Protein AF-A0A9Q4KYK7-F1 (afdb_monomer_lite)

Sequence (91 aa):
MYEVSREILYVIVGVPILAVLGYVMVVMLAVNPFGFLILGIFLLLVALAVDSMKSGGEPPARINCSECGAPNDPDRDRCKHCEVPLESAAD

pLDDT: mean 83.12, std 12.38, range [39.0, 96.88]

Secondary structure (DSSP, 8-state):
-----HHHHIIIIIHHHHHHHHHHHHHHHHHHHHHHHHHHHHHHHHHHHHHHHHT-PPPPP-EE-TTT--EE-TT-SB-TTT--B------

Foldseek 3Di:
DPPCPVVNVCVVPVVVVVVVVVVVVVVVVVCPVVVVVVVVVVVVVVVVVVVVVVPPDDDQDWDAAPPPRDTDHLPDQADPPPRHGDPRPDD

Structure (mmCIF, N/CA/C/O backbone):
data_AF-A0A9Q4KYK7-F1
#
_entry.id   AF-A0A9Q4KYK7-F1
#
loop_
_atom_site.group_PDB
_atom_site.id
_atom_site.type_symbol
_atom_site.label_atom_id
_atom_site.label_alt_id
_atom_site.label_comp_id
_atom_site.label_asym_id
_atom_site.label_entity_id
_atom_site.label_seq_id
_atom_site.pdbx_PDB_ins_code
_atom_site.Cartn_x
_atom_site.Cartn_y
_atom_site.Cartn_z
_atom_site.occupancy
_atom_site.B_iso_or_equiv
_atom_site.auth_seq_id
_atom_site.auth_comp_id
_atom_site.auth_asym_id
_atom_site.auth_atom_id
_atom_site.pdbx_PDB_model_num
ATOM 1 N N . MET A 1 1 ? 17.476 -9.830 -54.486 1.00 48.25 1 MET A N 1
ATOM 2 C CA . MET A 1 1 ? 17.953 -10.426 -53.223 1.00 48.25 1 MET A CA 1
ATOM 3 C C . MET A 1 1 ? 18.660 -9.320 -52.466 1.00 48.25 1 MET A C 1
ATOM 5 O O . MET A 1 1 ? 19.633 -8.799 -52.986 1.00 48.25 1 MET A O 1
ATOM 9 N N . TYR A 1 2 ? 18.115 -8.863 -51.340 1.00 64.25 2 TYR A N 1
ATOM 10 C CA . TYR A 1 2 ? 18.786 -7.852 -50.523 1.00 64.25 2 TYR A CA 1
ATOM 11 C C . TYR A 1 2 ? 19.877 -8.577 -49.732 1.00 64.25 2 TYR A C 1
ATOM 13 O O . TYR A 1 2 ? 19.564 -9.302 -48.791 1.00 64.25 2 TYR A O 1
ATOM 21 N N . GLU A 1 3 ? 21.140 -8.446 -50.134 1.00 70.38 3 GLU A N 1
ATOM 22 C CA . GLU A 1 3 ? 22.262 -8.799 -49.262 1.00 70.38 3 GLU A CA 1
ATOM 23 C C . GLU A 1 3 ? 22.305 -7.753 -48.149 1.00 70.38 3 GLU A C 1
ATOM 25 O O . GLU A 1 3 ? 22.956 -6.715 -48.247 1.00 70.38 3 GLU A O 1
ATOM 30 N N . VAL A 1 4 ? 21.505 -7.975 -47.106 1.00 68.00 4 VAL A N 1
ATOM 31 C CA . VAL A 1 4 ? 21.556 -7.150 -45.904 1.00 68.00 4 VAL A CA 1
ATOM 32 C C . VAL A 1 4 ? 22.870 -7.487 -45.216 1.00 68.00 4 VAL A C 1
ATOM 34 O O . VAL A 1 4 ? 22.985 -8.504 -44.532 1.00 68.00 4 VAL A O 1
ATOM 37 N N . SER A 1 5 ? 23.881 -6.647 -45.440 1.00 81.25 5 SER A N 1
ATOM 38 C CA . SER A 1 5 ? 25.153 -6.720 -44.728 1.00 81.25 5 SER A CA 1
ATOM 39 C C . SER A 1 5 ? 24.879 -6.819 -43.230 1.00 81.25 5 SER A C 1
ATOM 41 O O . SER A 1 5 ? 24.057 -6.074 -42.699 1.00 81.25 5 SER A O 1
ATOM 43 N N . ARG A 1 6 ? 25.565 -7.733 -42.539 1.00 79.38 6 ARG A N 1
ATOM 44 C CA . ARG A 1 6 ? 25.395 -7.999 -41.098 1.00 79.38 6 ARG A CA 1
ATOM 45 C C . ARG A 1 6 ? 25.376 -6.717 -40.249 1.00 79.38 6 ARG A C 1
ATOM 47 O O . ARG A 1 6 ? 24.633 -6.619 -39.280 1.00 79.38 6 ARG A O 1
ATOM 54 N N . GLU A 1 7 ? 26.132 -5.712 -40.670 1.00 78.69 7 GLU A N 1
ATOM 55 C CA . GLU A 1 7 ? 26.197 -4.403 -40.020 1.00 78.69 7 GLU A CA 1
ATOM 56 C C . GLU A 1 7 ? 24.877 -3.612 -40.125 1.00 78.69 7 GLU A C 1
ATOM 58 O O . GLU A 1 7 ? 24.440 -2.996 -39.157 1.00 78.69 7 GLU A O 1
ATOM 63 N N . ILE A 1 8 ? 24.172 -3.702 -41.257 1.00 83.19 8 ILE A N 1
ATOM 64 C CA . ILE A 1 8 ? 22.839 -3.108 -41.448 1.00 83.19 8 ILE A CA 1
ATOM 65 C C . ILE A 1 8 ? 21.814 -3.820 -40.555 1.00 83.19 8 ILE A C 1
ATOM 67 O O . ILE A 1 8 ? 20.956 -3.169 -39.962 1.00 83.19 8 ILE A O 1
ATOM 71 N N . LEU A 1 9 ? 21.935 -5.141 -40.392 1.00 83.50 9 LEU A N 1
ATOM 72 C CA . LEU A 1 9 ? 21.081 -5.904 -39.480 1.00 83.50 9 LEU A CA 1
ATOM 73 C C . LEU A 1 9 ? 21.268 -5.456 -38.020 1.00 83.50 9 LEU A C 1
ATOM 75 O O . LEU A 1 9 ? 20.280 -5.261 -37.314 1.00 83.50 9 LEU A O 1
ATOM 79 N N . TYR A 1 10 ? 22.508 -5.234 -37.571 1.00 83.25 10 TYR A N 1
ATOM 80 C CA . TYR A 1 10 ? 22.774 -4.727 -36.220 1.00 83.25 10 TYR A CA 1
ATOM 81 C C . TYR A 1 10 ? 22.241 -3.315 -35.995 1.00 83.25 10 TYR A C 1
ATOM 83 O O . TYR A 1 10 ? 21.737 -3.022 -34.914 1.00 83.25 10 TYR A O 1
ATOM 91 N N . VAL A 1 11 ? 22.295 -2.447 -37.000 1.00 87.44 11 VAL A N 1
ATOM 92 C CA . VAL A 1 11 ? 21.728 -1.102 -36.876 1.00 87.44 11 VAL A CA 1
ATOM 93 C C . VAL A 1 11 ? 20.199 -1.155 -36.822 1.00 87.44 11 VAL A C 1
ATOM 95 O O .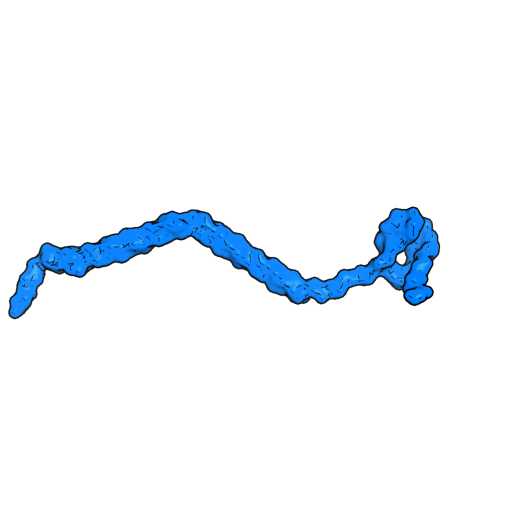 VAL A 1 11 ? 19.598 -0.513 -35.967 1.00 87.44 11 VAL A O 1
ATOM 98 N N . ILE A 1 12 ? 19.561 -1.956 -37.680 1.00 88.19 12 ILE A N 1
ATOM 99 C CA . ILE A 1 12 ? 18.094 -2.035 -37.761 1.00 88.19 12 ILE A CA 1
ATOM 100 C C . ILE A 1 12 ? 17.489 -2.760 -36.557 1.00 88.19 12 ILE A C 1
ATOM 102 O O . ILE A 1 12 ? 16.413 -2.386 -36.108 1.00 88.19 12 ILE A O 1
ATOM 106 N N . VAL A 1 13 ? 18.151 -3.792 -36.033 1.00 87.00 13 VAL A N 1
ATOM 107 C CA . VAL A 1 13 ? 17.597 -4.645 -34.968 1.00 87.00 13 VAL A CA 1
ATOM 108 C C . VAL A 1 13 ? 18.264 -4.372 -33.623 1.00 87.00 13 VAL A C 1
ATOM 110 O O . VAL A 1 13 ? 17.588 -4.261 -32.602 1.00 87.00 13 VAL A O 1
ATOM 113 N N . GLY A 1 14 ? 19.585 -4.209 -33.605 1.00 85.81 14 GLY A N 1
ATOM 114 C CA . GLY A 1 14 ? 20.350 -3.990 -32.379 1.00 85.81 14 GLY A CA 1
ATOM 115 C C . GLY A 1 14 ? 20.078 -2.633 -31.733 1.00 85.81 14 GLY A C 1
ATOM 116 O O . GLY A 1 14 ? 19.889 -2.579 -30.521 1.00 85.81 14 GLY A O 1
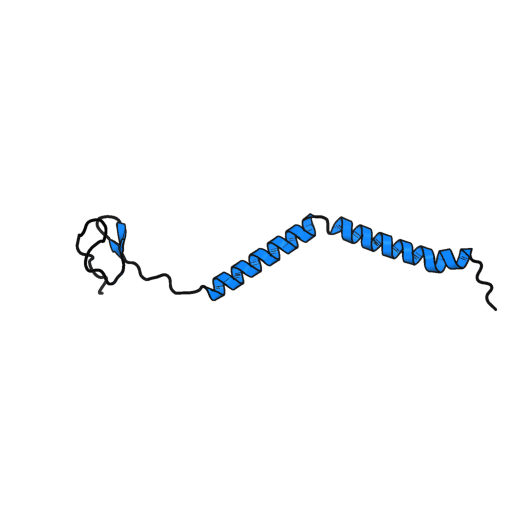ATOM 117 N N . VAL A 1 15 ? 19.985 -1.547 -32.512 1.00 89.75 15 VAL A N 1
ATOM 118 C CA . VAL A 1 15 ? 19.715 -0.206 -31.956 1.00 89.75 15 VAL A CA 1
ATOM 119 C C . VAL A 1 15 ? 18.332 -0.132 -31.290 1.00 89.75 15 VAL A C 1
ATOM 121 O O . VAL A 1 15 ? 18.271 0.326 -30.148 1.00 89.75 15 VAL A O 1
ATOM 124 N N . PRO A 1 16 ? 17.233 -0.630 -31.894 1.00 91.31 16 PRO A N 1
ATOM 125 C CA . PRO A 1 16 ? 15.939 -0.672 -31.212 1.00 91.31 16 PRO A CA 1
ATOM 126 C C . PRO A 1 16 ? 15.931 -1.550 -29.964 1.00 91.31 16 PRO A C 1
ATOM 128 O O . PRO A 1 16 ? 15.359 -1.151 -28.953 1.00 91.31 16 PRO A O 1
ATOM 131 N N . ILE A 1 17 ? 16.588 -2.715 -29.994 1.00 93.31 17 ILE A N 1
ATOM 132 C CA . ILE A 1 17 ? 16.678 -3.588 -28.815 1.00 93.31 17 ILE A CA 1
ATOM 133 C C . ILE A 1 17 ? 17.397 -2.865 -27.674 1.00 93.31 17 ILE A C 1
ATOM 135 O O . ILE A 1 17 ? 16.899 -2.846 -26.550 1.00 93.31 17 ILE A O 1
ATOM 139 N N . LEU A 1 18 ? 18.529 -2.217 -27.955 1.00 92.19 18 LEU A N 1
ATOM 140 C CA . LEU A 1 18 ? 19.265 -1.447 -26.953 1.00 92.19 18 LEU A CA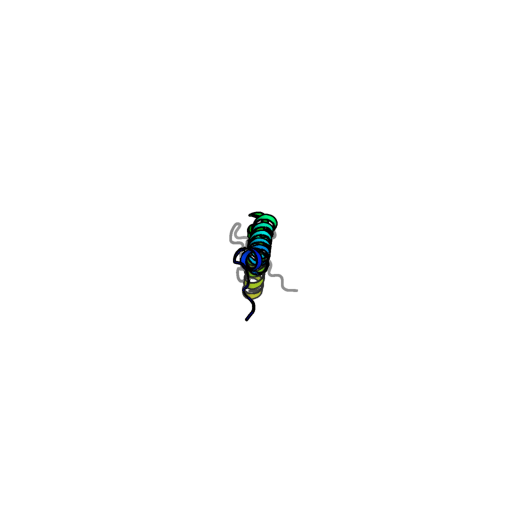 1
ATOM 141 C C . LEU A 1 18 ? 18.464 -0.245 -26.444 1.00 92.19 18 LEU A C 1
ATOM 143 O O . LEU A 1 18 ? 18.502 0.039 -25.249 1.00 92.19 18 LEU A O 1
ATOM 147 N N . ALA A 1 19 ? 17.699 0.424 -27.308 1.00 91.69 19 ALA A N 1
ATOM 148 C CA . ALA A 1 19 ? 16.823 1.521 -26.908 1.00 91.69 19 ALA A CA 1
ATOM 149 C C . ALA A 1 19 ? 15.705 1.046 -25.968 1.00 91.69 19 ALA A C 1
ATOM 151 O O . ALA A 1 19 ? 15.450 1.684 -24.949 1.00 91.69 19 ALA A O 1
ATOM 152 N N . VAL A 1 20 ? 15.079 -0.099 -26.260 1.00 94.31 20 VAL A N 1
ATOM 153 C CA . VAL A 1 20 ? 14.047 -0.699 -25.400 1.00 94.31 20 VAL A CA 1
ATOM 154 C C . VAL A 1 20 ? 14.639 -1.132 -24.061 1.00 94.31 20 VAL A C 1
ATOM 156 O O . VAL A 1 20 ? 14.082 -0.802 -23.017 1.00 94.31 20 VAL A O 1
ATOM 159 N N . LEU A 1 21 ? 15.784 -1.816 -24.064 1.00 92.19 21 LEU A N 1
ATOM 160 C CA . LEU A 1 21 ? 16.461 -2.234 -22.833 1.00 92.19 21 LEU A CA 1
ATOM 161 C C . LEU A 1 21 ? 16.898 -1.031 -21.988 1.00 92.19 21 LEU A C 1
ATOM 163 O O . LEU A 1 21 ? 16.699 -1.026 -20.774 1.00 92.19 21 LEU A O 1
ATOM 167 N N . GLY A 1 22 ? 17.435 0.008 -22.630 1.00 92.50 22 GLY A N 1
ATOM 168 C CA . GLY A 1 22 ? 17.783 1.269 -21.983 1.00 92.50 22 GLY A CA 1
ATOM 169 C C . GLY A 1 22 ? 16.563 1.951 -21.370 1.00 92.50 22 GLY A C 1
ATOM 170 O O . GLY A 1 22 ? 16.608 2.361 -20.214 1.00 92.50 22 GLY A O 1
ATOM 171 N N . TYR A 1 23 ? 15.448 2.005 -22.099 1.00 89.69 23 TYR A N 1
ATOM 172 C CA . TYR A 1 23 ? 14.192 2.565 -21.604 1.00 89.69 23 TYR A CA 1
ATOM 173 C C . TYR A 1 23 ? 13.654 1.793 -20.394 1.00 89.69 23 TYR A C 1
ATOM 175 O O . TYR A 1 23 ? 13.344 2.398 -19.372 1.00 89.69 23 TYR A O 1
ATOM 183 N N . VAL A 1 24 ? 13.607 0.460 -20.465 1.00 85.88 24 VAL A N 1
ATOM 184 C CA . VAL A 1 24 ? 13.165 -0.396 -19.352 1.00 85.88 24 VAL A CA 1
ATOM 185 C C . VAL A 1 24 ? 14.050 -0.201 -18.124 1.00 85.88 24 VAL A C 1
ATOM 187 O O . VAL A 1 24 ? 13.535 -0.069 -17.017 1.00 85.88 24 VAL A O 1
ATOM 190 N N . MET A 1 25 ? 15.369 -0.131 -18.307 1.00 82.62 25 MET A N 1
ATOM 191 C CA . MET A 1 25 ? 16.314 0.141 -17.225 1.00 82.62 25 MET A CA 1
ATOM 192 C C . MET A 1 25 ? 16.083 1.522 -16.601 1.00 82.62 25 MET A C 1
ATOM 194 O O . MET A 1 25 ? 16.065 1.633 -15.380 1.00 82.62 25 MET A O 1
ATOM 198 N N . VAL A 1 26 ? 15.861 2.564 -17.408 1.00 84.31 26 VAL A N 1
ATOM 199 C CA . VAL A 1 26 ? 15.556 3.915 -16.911 1.00 84.31 26 VAL A CA 1
ATOM 200 C C . VAL A 1 26 ? 14.227 3.938 -16.167 1.00 84.31 26 VAL A C 1
ATOM 202 O O . VAL A 1 26 ? 14.150 4.565 -15.120 1.00 84.31 26 VAL A O 1
ATOM 205 N N . VAL A 1 27 ? 13.199 3.233 -16.642 1.00 82.00 27 VAL A N 1
ATOM 206 C CA . VAL A 1 27 ? 11.918 3.109 -15.931 1.00 82.00 27 VAL A CA 1
ATOM 207 C C . VAL A 1 27 ? 12.104 2.364 -14.611 1.00 82.00 27 VAL A C 1
ATOM 209 O O . VAL A 1 27 ? 11.636 2.841 -13.588 1.00 82.00 27 VAL A O 1
ATOM 212 N N . MET A 1 28 ? 12.835 1.249 -14.592 1.00 75.06 28 MET A N 1
ATOM 213 C CA . MET A 1 28 ? 13.166 0.518 -13.361 1.00 75.06 28 MET A CA 1
ATOM 214 C C . MET A 1 28 ? 13.936 1.397 -12.362 1.00 75.06 28 MET A C 1
ATOM 216 O O . MET A 1 28 ? 13.647 1.374 -11.166 1.00 75.06 28 MET A O 1
ATOM 220 N N . LEU A 1 29 ? 14.868 2.220 -12.852 1.00 75.38 29 LEU A N 1
ATOM 221 C CA . LEU A 1 29 ? 15.637 3.163 -12.040 1.00 75.38 29 LEU A CA 1
ATOM 222 C C . LEU A 1 29 ? 14.779 4.342 -11.548 1.00 75.38 29 LEU A C 1
ATOM 224 O O . LEU A 1 29 ? 14.888 4.746 -10.395 1.00 75.38 29 LEU A O 1
ATOM 228 N N . ALA A 1 30 ? 13.912 4.884 -12.405 1.00 76.94 30 ALA A N 1
ATOM 229 C CA . ALA A 1 30 ? 13.040 6.018 -12.108 1.00 76.94 30 ALA A CA 1
ATOM 230 C C . ALA A 1 30 ? 11.899 5.632 -11.165 1.00 76.94 30 ALA A C 1
ATOM 232 O O . ALA A 1 30 ? 11.524 6.423 -10.302 1.00 76.94 30 ALA A O 1
ATOM 233 N N . VAL A 1 31 ? 11.382 4.407 -11.291 1.00 75.38 31 VAL A N 1
ATOM 234 C CA . VAL A 1 31 ? 10.441 3.845 -10.325 1.00 75.38 31 VAL A CA 1
ATOM 235 C C . VAL A 1 31 ? 11.126 3.726 -8.963 1.00 75.38 31 VAL A C 1
ATOM 237 O O . VAL A 1 31 ? 10.458 4.008 -7.980 1.00 75.38 31 VAL A O 1
ATOM 240 N N . ASN A 1 32 ? 12.448 3.490 -8.889 1.00 70.31 32 ASN A N 1
ATOM 241 C CA . ASN A 1 32 ? 13.291 3.560 -7.677 1.00 70.31 32 ASN A CA 1
ATOM 242 C C . ASN A 1 32 ? 12.734 2.673 -6.515 1.00 70.31 32 ASN A C 1
ATOM 244 O O . ASN A 1 32 ? 11.623 2.144 -6.600 1.00 70.31 32 ASN A O 1
ATOM 248 N N . PRO A 1 33 ? 13.421 2.450 -5.374 1.00 73.25 33 PRO A N 1
ATOM 249 C CA . PRO A 1 33 ? 12.779 1.743 -4.256 1.00 73.25 33 PRO A CA 1
ATOM 250 C C . PRO A 1 33 ? 11.563 2.526 -3.728 1.00 73.25 33 PRO A C 1
ATOM 252 O O . PRO A 1 33 ? 10.659 1.956 -3.122 1.00 73.25 33 PRO A O 1
ATOM 255 N N . PHE A 1 34 ? 11.504 3.828 -4.020 1.00 77.94 34 PHE A N 1
ATOM 256 C CA . PHE A 1 34 ? 10.415 4.710 -3.630 1.00 77.94 34 PHE A CA 1
ATOM 257 C C . PHE A 1 34 ? 9.096 4.428 -4.352 1.00 77.94 34 PHE A C 1
ATOM 259 O O . PHE A 1 34 ? 8.058 4.551 -3.720 1.00 77.94 34 PHE A O 1
ATOM 266 N N . GLY A 1 35 ? 9.084 4.011 -5.618 1.00 77.81 35 GLY A N 1
ATOM 267 C CA . GLY A 1 35 ? 7.842 3.704 -6.335 1.00 77.81 35 GLY A CA 1
ATOM 268 C C . GLY A 1 35 ? 7.150 2.467 -5.771 1.00 77.81 35 GLY A C 1
ATOM 269 O O . GLY A 1 35 ? 5.944 2.488 -5.534 1.00 77.81 35 GLY A O 1
ATOM 270 N N . PHE A 1 36 ? 7.924 1.427 -5.450 1.00 80.75 36 PHE A N 1
ATOM 271 C CA . PHE A 1 36 ? 7.413 0.255 -4.734 1.00 80.75 36 PHE A CA 1
ATOM 272 C C . PHE A 1 36 ? 6.983 0.592 -3.307 1.00 80.75 36 PHE A C 1
ATOM 274 O O . PHE A 1 36 ? 5.978 0.068 -2.836 1.00 80.75 36 PHE A O 1
ATOM 281 N N . LEU A 1 37 ? 7.700 1.492 -2.631 1.00 85.12 37 LEU A N 1
ATOM 282 C CA . LEU A 1 37 ? 7.344 1.954 -1.292 1.00 85.12 37 LEU A CA 1
ATOM 283 C C . LEU A 1 37 ? 6.042 2.769 -1.297 1.00 85.12 37 LEU A C 1
ATOM 285 O O . LEU A 1 37 ? 5.169 2.518 -0.474 1.00 85.12 37 LEU A O 1
ATOM 289 N N . ILE A 1 38 ? 5.867 3.683 -2.254 1.00 86.00 38 ILE A N 1
ATOM 290 C CA . ILE A 1 38 ? 4.635 4.463 -2.439 1.00 86.00 38 ILE A CA 1
ATOM 291 C C . ILE A 1 38 ? 3.469 3.530 -2.772 1.00 86.00 38 ILE A C 1
ATOM 293 O O . ILE A 1 38 ? 2.417 3.627 -2.144 1.00 86.00 38 ILE A O 1
ATOM 297 N N . LEU A 1 39 ? 3.661 2.594 -3.708 1.00 86.25 39 LEU A N 1
ATOM 298 C CA . LEU A 1 39 ? 2.648 1.597 -4.054 1.00 86.25 39 LEU A CA 1
ATOM 299 C C . LEU A 1 39 ? 2.286 0.722 -2.845 1.00 86.25 39 LEU A C 1
ATOM 301 O O . LEU A 1 39 ? 1.109 0.493 -2.585 1.00 86.25 39 LEU A O 1
ATOM 305 N N . GLY A 1 40 ? 3.279 0.271 -2.077 1.00 90.88 40 GLY A N 1
ATOM 306 C CA . GLY A 1 40 ? 3.075 -0.526 -0.869 1.00 90.88 40 GLY A CA 1
ATOM 307 C C . GLY A 1 40 ? 2.292 0.224 0.209 1.00 90.88 40 GLY A C 1
ATOM 308 O O . GLY A 1 40 ? 1.328 -0.317 0.747 1.00 90.88 40 GLY A O 1
ATOM 309 N N . ILE A 1 41 ? 2.649 1.484 0.483 1.00 93.38 41 ILE A N 1
ATOM 310 C CA . ILE A 1 41 ? 1.916 2.345 1.425 1.00 93.38 41 ILE A CA 1
ATOM 311 C C . ILE A 1 41 ? 0.480 2.560 0.948 1.00 93.38 41 ILE A C 1
ATOM 313 O O . ILE A 1 41 ? -0.454 2.437 1.736 1.00 93.38 41 ILE A O 1
ATOM 317 N N . PHE A 1 42 ? 0.289 2.845 -0.340 1.00 94.81 42 PHE A N 1
ATOM 318 C CA . PHE A 1 42 ? -1.038 3.036 -0.913 1.00 94.81 42 PHE A CA 1
ATOM 319 C C . PHE A 1 42 ? -1.919 1.792 -0.724 1.00 94.81 42 PHE A C 1
ATOM 321 O O . PHE A 1 42 ? -3.036 1.899 -0.220 1.00 94.81 42 PHE A O 1
ATOM 328 N N . LEU A 1 43 ? -1.403 0.605 -1.054 1.00 96.56 43 LEU A N 1
ATOM 329 C CA . LEU A 1 43 ? -2.127 -0.656 -0.880 1.00 96.56 43 LEU A CA 1
ATOM 330 C C . LEU A 1 43 ? -2.442 -0.952 0.593 1.00 96.56 43 LEU A C 1
ATOM 332 O O . LEU A 1 43 ? -3.543 -1.410 0.897 1.00 96.56 43 LEU A O 1
ATOM 336 N N . LEU A 1 44 ? -1.516 -0.651 1.508 1.00 96.62 44 LEU A N 1
ATOM 337 C CA . LEU A 1 44 ? -1.737 -0.795 2.948 1.00 96.62 44 LEU A CA 1
ATOM 338 C C . LEU A 1 44 ? -2.889 0.096 3.436 1.00 96.62 44 LEU A C 1
ATOM 340 O O . LEU A 1 44 ? -3.775 -0.379 4.141 1.00 96.62 44 LEU A O 1
ATOM 344 N N . LEU A 1 45 ? -2.906 1.372 3.040 1.00 96.81 45 LEU A N 1
ATOM 345 C CA . LEU A 1 45 ? -3.963 2.312 3.427 1.00 96.81 45 LEU A CA 1
ATOM 346 C C . LEU A 1 45 ? -5.333 1.883 2.891 1.00 96.81 45 LEU A C 1
ATOM 348 O O . LEU A 1 45 ? -6.321 1.940 3.621 1.00 96.81 45 LEU A O 1
ATOM 352 N N . VAL A 1 46 ? -5.394 1.407 1.645 1.00 96.88 46 VAL A N 1
ATOM 353 C CA . VAL A 1 46 ? -6.630 0.867 1.058 1.00 96.88 46 VAL A CA 1
ATOM 354 C C . VAL A 1 46 ? -7.117 -0.354 1.837 1.00 96.88 46 VAL A C 1
ATOM 356 O O . VAL A 1 46 ? -8.306 -0.446 2.136 1.00 96.88 46 VAL A O 1
ATOM 359 N N . ALA A 1 47 ? -6.219 -1.271 2.206 1.00 95.75 47 ALA A N 1
ATOM 360 C CA . ALA A 1 47 ? -6.579 -2.446 2.994 1.00 95.75 47 ALA A CA 1
ATOM 361 C C . ALA A 1 47 ? -7.176 -2.059 4.357 1.00 95.75 47 ALA A C 1
ATOM 363 O O . ALA A 1 47 ? -8.227 -2.580 4.728 1.00 95.75 47 ALA A O 1
ATOM 364 N N . LEU A 1 48 ? -6.563 -1.099 5.058 1.00 93.81 48 LEU A N 1
ATOM 365 C CA . LEU A 1 48 ? -7.073 -0.583 6.333 1.00 93.81 48 LEU A CA 1
ATOM 366 C C . LEU A 1 48 ? -8.430 0.113 6.181 1.00 93.81 48 LEU A C 1
ATOM 368 O O . LEU A 1 48 ? -9.315 -0.083 7.008 1.00 93.81 48 LEU A O 1
ATOM 372 N N . ALA A 1 49 ? -8.625 0.897 5.118 1.00 92.38 49 ALA A N 1
ATOM 373 C CA . ALA A 1 49 ? -9.903 1.552 4.854 1.00 92.38 49 ALA A CA 1
ATOM 374 C C . ALA A 1 49 ? -11.023 0.530 4.598 1.00 92.38 49 ALA A C 1
ATOM 376 O O . ALA A 1 49 ? -12.122 0.662 5.133 1.00 92.38 49 ALA A O 1
ATOM 377 N N . VAL A 1 50 ? -10.743 -0.518 3.816 1.00 94.19 50 VAL A N 1
ATOM 378 C CA . VAL A 1 50 ? -11.697 -1.609 3.563 1.00 94.19 50 VAL A CA 1
ATOM 379 C C . VAL A 1 50 ? -12.022 -2.376 4.842 1.00 94.19 50 VAL A C 1
ATOM 381 O O . VAL A 1 50 ? -13.186 -2.710 5.066 1.00 94.19 50 VAL A O 1
ATOM 384 N N . ASP A 1 51 ? -11.023 -2.646 5.679 1.00 90.56 51 ASP A N 1
ATOM 385 C CA . ASP A 1 51 ? -11.225 -3.323 6.958 1.00 90.56 51 ASP A CA 1
ATOM 386 C C . ASP A 1 51 ? -12.059 -2.472 7.923 1.00 90.56 51 ASP A C 1
ATOM 388 O O . ASP A 1 51 ? -13.028 -2.965 8.497 1.00 90.56 51 ASP A O 1
ATOM 392 N N . SER A 1 52 ? -11.776 -1.169 8.009 1.00 85.25 52 SER A N 1
ATOM 393 C CA . SER A 1 52 ? -12.548 -0.215 8.813 1.00 85.25 52 SER A CA 1
ATOM 394 C C . SER A 1 52 ? -14.009 -0.118 8.367 1.00 85.25 52 SER A C 1
ATOM 396 O O . SER A 1 52 ? -14.903 -0.111 9.207 1.00 85.25 52 SER A O 1
ATOM 398 N N . MET A 1 53 ? -14.279 -0.115 7.057 1.00 84.94 53 MET A N 1
ATOM 399 C CA . MET A 1 53 ? -15.655 -0.135 6.542 1.00 84.94 53 MET A CA 1
ATOM 400 C C . MET A 1 53 ? -16.390 -1.438 6.883 1.00 84.94 53 MET A C 1
ATOM 402 O O . MET A 1 53 ? -17.602 -1.424 7.084 1.00 84.94 53 MET A O 1
ATOM 406 N N . LYS A 1 54 ? -15.679 -2.569 6.960 1.00 81.44 54 LYS A N 1
ATOM 407 C CA . LYS A 1 54 ? -16.261 -3.858 7.370 1.00 81.44 54 LYS A CA 1
ATOM 408 C C . LYS A 1 54 ? -16.482 -3.961 8.876 1.00 81.44 54 LYS A C 1
ATOM 410 O O . LYS A 1 54 ? -17.402 -4.647 9.305 1.00 81.44 54 LYS A O 1
ATOM 415 N N . SER A 1 55 ? -15.642 -3.301 9.663 1.00 67.81 55 SER A N 1
ATOM 416 C CA . SER A 1 55 ? -15.666 -3.323 11.127 1.00 67.81 55 SER A CA 1
ATOM 417 C C . SER A 1 55 ? -16.451 -2.158 11.733 1.00 67.81 55 SER A C 1
ATOM 419 O O . SER A 1 55 ? -16.314 -1.894 12.924 1.00 67.81 55 SER A O 1
ATOM 421 N N . GLY A 1 56 ? -17.333 -1.518 10.951 1.00 57.78 56 GLY A N 1
ATOM 422 C CA . GLY A 1 56 ? -18.347 -0.560 11.410 1.00 57.78 56 GLY A CA 1
ATOM 423 C C . GLY A 1 56 ? -19.419 -1.184 12.315 1.00 57.78 56 GLY A C 1
ATOM 424 O O . GLY A 1 56 ? -20.609 -0.982 12.097 1.00 57.78 56 GLY A O 1
ATOM 425 N N . GLY A 1 57 ? -19.011 -1.983 13.299 1.00 62.62 57 GLY A N 1
ATOM 426 C CA . GLY A 1 57 ? -19.852 -2.356 14.420 1.00 62.62 57 GLY A CA 1
ATOM 427 C C . GLY A 1 57 ? -20.052 -1.140 15.314 1.00 62.62 57 GLY A C 1
ATOM 428 O O . GLY A 1 57 ? -19.096 -0.413 15.597 1.00 62.62 57 GLY A O 1
ATOM 429 N N . GLU A 1 58 ? -21.294 -0.927 15.742 1.00 70.50 58 GLU A N 1
ATOM 430 C CA . GLU A 1 58 ? -21.641 0.084 16.735 1.00 70.50 58 GLU A CA 1
ATOM 431 C C . GLU A 1 58 ? -20.672 -0.048 17.926 1.00 70.50 58 GLU A C 1
ATOM 433 O O . GLU A 1 58 ? -20.527 -1.156 18.466 1.00 70.50 58 GLU A O 1
ATOM 438 N N . PRO A 1 59 ? -19.952 1.018 18.328 1.00 66.56 59 PRO A N 1
ATOM 439 C CA . PRO A 1 59 ? -19.152 0.952 19.539 1.00 66.56 59 PRO A CA 1
ATOM 440 C C . PRO A 1 59 ? -20.083 0.529 20.682 1.00 66.56 59 PRO A C 1
ATOM 442 O O . PRO A 1 59 ? -21.193 1.055 20.770 1.00 66.56 59 PRO A O 1
ATOM 445 N N . PRO A 1 60 ? -19.680 -0.425 21.544 1.00 70.75 60 PRO A N 1
ATOM 446 C CA . PRO A 1 60 ? -20.555 -0.897 22.607 1.00 70.75 60 PRO A CA 1
ATOM 447 C C . PRO A 1 60 ? -21.004 0.311 23.419 1.00 70.75 60 PRO A C 1
ATOM 449 O O . PRO A 1 60 ? -20.157 1.112 23.828 1.00 70.75 60 PRO A O 1
ATOM 452 N N . ALA A 1 61 ? -22.316 0.461 23.594 1.00 77.00 61 ALA A N 1
ATOM 453 C CA . ALA A 1 61 ? -22.875 1.532 24.398 1.00 77.00 61 ALA A CA 1
ATOM 454 C C . ALA A 1 61 ? -22.196 1.504 25.775 1.00 77.00 61 ALA A C 1
ATOM 456 O O . ALA A 1 61 ? -22.040 0.443 26.380 1.00 77.00 61 ALA A O 1
ATOM 457 N N . ARG A 1 62 ? -21.702 2.655 26.238 1.00 84.25 62 ARG A N 1
ATOM 458 C CA . ARG A 1 62 ? -21.083 2.791 27.562 1.00 84.25 62 ARG A CA 1
ATOM 459 C C . ARG A 1 62 ? -21.604 4.048 28.228 1.00 84.25 62 ARG A C 1
ATOM 461 O O . ARG A 1 62 ? -21.726 5.084 27.580 1.00 84.25 62 ARG A O 1
ATOM 468 N N . ILE A 1 63 ? -21.825 3.960 29.530 1.00 88.88 63 ILE A N 1
ATOM 469 C CA . ILE A 1 63 ? -22.157 5.082 30.404 1.00 88.88 63 ILE A CA 1
ATOM 470 C C . ILE A 1 63 ? -20.972 5.339 31.334 1.00 88.88 63 ILE A C 1
ATOM 472 O O . ILE A 1 63 ? -20.442 4.422 31.962 1.00 88.88 63 ILE A O 1
ATOM 476 N N . ASN A 1 64 ? -20.526 6.589 31.424 1.00 89.62 64 ASN A N 1
ATOM 477 C CA . ASN A 1 64 ? -19.492 6.967 32.382 1.00 89.62 64 ASN A CA 1
ATOM 478 C C . ASN A 1 64 ? -20.135 7.271 33.737 1.00 89.62 64 ASN A C 1
ATOM 480 O O . ASN A 1 64 ? -21.164 7.935 33.805 1.00 89.62 64 ASN A O 1
ATOM 484 N N . CYS A 1 65 ? -19.511 6.808 34.817 1.00 91.81 65 CYS A N 1
ATOM 485 C CA . CYS A 1 65 ? -19.928 7.166 36.169 1.00 91.81 65 CYS A CA 1
ATOM 486 C C . CYS A 1 65 ? -19.728 8.671 36.405 1.00 91.81 65 CYS A C 1
ATOM 488 O O . CYS A 1 65 ? -18.613 9.159 36.217 1.00 91.81 65 CYS A O 1
ATOM 490 N N . SER A 1 66 ? -20.756 9.374 36.881 1.00 90.44 66 SER A N 1
ATOM 491 C CA . SER A 1 66 ? -20.692 10.805 37.228 1.00 90.44 66 SER A CA 1
ATOM 492 C C . SER A 1 66 ? -19.660 11.104 38.322 1.00 90.44 66 SER A C 1
ATOM 494 O O . SER A 1 66 ? -18.940 12.092 38.231 1.00 90.44 66 SER A O 1
ATOM 496 N N . GLU A 1 67 ? -19.527 10.207 39.303 1.00 90.94 67 GLU A N 1
ATOM 497 C CA . GLU A 1 67 ? -18.621 10.395 40.445 1.00 90.94 67 GLU A CA 1
ATOM 498 C C . GLU A 1 67 ? -17.137 10.115 40.144 1.00 90.94 67 GLU A C 1
ATOM 500 O O . GLU A 1 67 ? -16.265 10.882 40.541 1.00 90.94 67 GLU A O 1
ATOM 505 N N . CYS A 1 68 ? -16.810 9.002 39.472 1.00 92.62 68 CYS A N 1
ATOM 506 C CA . CYS A 1 68 ? -15.412 8.568 39.288 1.00 92.62 68 CYS A CA 1
ATOM 507 C C . CYS A 1 68 ? -14.938 8.517 37.827 1.00 92.62 68 CYS A C 1
ATOM 509 O O . CYS A 1 68 ? -13.779 8.197 37.572 1.00 92.62 68 CYS A O 1
ATOM 511 N N . GLY A 1 69 ? -15.823 8.770 36.857 1.00 90.00 69 GLY A N 1
ATOM 512 C CA . GLY A 1 69 ? -15.505 8.749 35.426 1.00 90.00 69 GLY A CA 1
ATOM 513 C C . GLY A 1 69 ? -15.275 7.359 34.821 1.00 90.00 69 GLY A C 1
ATOM 514 O O . GLY A 1 69 ? -14.973 7.254 33.634 1.00 90.00 69 GLY A O 1
ATOM 515 N N . ALA A 1 70 ? -15.407 6.278 35.597 1.00 92.81 70 ALA A N 1
ATOM 516 C CA . ALA A 1 70 ? -15.193 4.930 35.079 1.00 92.81 70 ALA A CA 1
ATOM 517 C C . ALA A 1 70 ? -16.252 4.563 34.015 1.00 92.81 70 ALA A C 1
ATOM 519 O O . ALA A 1 70 ? -17.439 4.817 34.239 1.00 92.81 70 ALA A O 1
ATOM 520 N N . PRO A 1 71 ? -15.862 3.914 32.900 1.00 90.25 71 PRO A N 1
ATOM 521 C CA . PRO A 1 71 ? -16.802 3.456 31.884 1.00 90.25 71 PRO A CA 1
ATOM 522 C C . PRO A 1 71 ? -17.513 2.185 32.351 1.00 90.25 71 PRO A C 1
ATOM 524 O O . PRO A 1 71 ? -16.865 1.198 32.722 1.00 90.25 71 PRO A O 1
ATOM 527 N N . ASN A 1 72 ? -18.836 2.190 32.297 1.00 90.00 72 ASN A N 1
ATOM 528 C CA . ASN A 1 72 ? -19.708 1.091 32.684 1.00 90.00 72 ASN A CA 1
ATOM 529 C C . ASN A 1 72 ? -20.589 0.657 31.515 1.00 90.00 72 ASN A C 1
ATOM 531 O O . ASN A 1 72 ? -20.808 1.407 30.564 1.00 90.00 72 ASN A O 1
ATOM 535 N N . ASP A 1 73 ? -21.053 -0.583 31.601 1.00 88.25 73 ASP A N 1
ATOM 536 C CA . ASP A 1 73 ? -22.075 -1.115 30.708 1.00 88.25 73 ASP A CA 1
ATOM 537 C C . ASP A 1 73 ? -23.427 -0.456 31.057 1.00 88.25 73 ASP A C 1
ATOM 539 O O . ASP A 1 73 ? -23.697 -0.299 32.255 1.00 88.25 73 ASP A O 1
ATOM 543 N N . PRO A 1 74 ? -24.236 -0.020 30.072 1.00 85.50 74 PRO A N 1
ATOM 544 C CA . PRO A 1 74 ? -25.554 0.577 30.304 1.00 85.50 74 PRO A CA 1
ATOM 545 C C . PRO A 1 74 ? -26.509 -0.318 31.099 1.00 85.50 74 PRO A C 1
ATOM 547 O O . PRO A 1 74 ? -27.375 0.218 31.781 1.00 85.50 74 PRO A O 1
ATOM 550 N N . ASP A 1 75 ? -26.319 -1.640 31.083 1.00 86.94 75 ASP A N 1
ATOM 551 C CA . ASP A 1 75 ? -27.166 -2.580 31.828 1.00 86.94 75 ASP A CA 1
ATOM 552 C C . ASP A 1 75 ? -26.783 -2.698 33.320 1.00 86.94 75 ASP A C 1
ATOM 554 O O . ASP A 1 75 ? -27.362 -3.500 34.057 1.00 86.94 75 ASP A O 1
ATOM 558 N N . ARG A 1 76 ? -25.777 -1.949 33.802 1.00 86.25 76 ARG A N 1
ATOM 559 C CA . ARG A 1 76 ? -25.406 -1.950 35.225 1.00 86.25 76 ARG A CA 1
ATOM 560 C C . ARG A 1 76 ? -26.118 -0.847 35.989 1.00 86.25 76 ARG A C 1
ATOM 562 O O . ARG A 1 76 ? -25.957 0.329 35.697 1.00 86.25 76 ARG A O 1
ATOM 569 N N . ASP A 1 77 ? -26.712 -1.232 37.113 1.00 90.44 77 ASP A N 1
ATOM 570 C CA . ASP A 1 77 ? -27.287 -0.279 38.069 1.00 90.44 77 ASP A CA 1
ATOM 571 C C . ASP A 1 77 ? -26.223 0.440 38.917 1.00 90.44 77 ASP A C 1
ATOM 573 O O . ASP A 1 77 ? -26.500 1.448 39.566 1.00 90.44 77 ASP A O 1
ATOM 577 N N . ARG A 1 78 ? -24.999 -0.105 38.982 1.00 91.50 78 ARG A N 1
ATOM 578 C CA . ARG A 1 78 ? -23.916 0.385 39.848 1.00 91.50 78 ARG A CA 1
ATOM 579 C C . ARG A 1 78 ? -22.572 0.422 39.145 1.00 91.50 78 ARG A C 1
ATOM 581 O O . ARG A 1 78 ? -22.217 -0.477 38.378 1.00 91.50 78 ARG A O 1
ATOM 588 N N . CYS A 1 79 ? -21.788 1.437 39.490 1.00 92.69 79 CYS A N 1
ATOM 589 C CA . CYS A 1 79 ? -20.452 1.627 38.964 1.00 92.69 79 CYS A CA 1
ATOM 590 C C . CYS A 1 79 ? -19.539 0.460 39.352 1.00 92.69 79 CYS A C 1
ATOM 592 O O . CYS A 1 79 ? -19.417 0.099 40.519 1.00 92.69 79 CYS A O 1
ATOM 594 N N . LYS A 1 80 ? -18.816 -0.089 38.376 1.00 93.75 80 LYS A N 1
ATOM 595 C CA . LYS A 1 80 ? -17.880 -1.204 38.567 1.00 93.75 80 LYS A CA 1
ATOM 596 C C . LYS A 1 80 ? -16.683 -0.879 39.460 1.00 93.75 80 LYS A C 1
ATOM 598 O O . LYS A 1 80 ? -15.959 -1.795 39.830 1.00 93.75 80 LYS A O 1
ATOM 603 N N . HIS A 1 81 ? -16.415 0.407 39.688 1.00 93.62 81 HIS A N 1
ATOM 604 C CA . HIS A 1 81 ? -15.210 0.866 40.370 1.00 93.62 81 HIS A CA 1
ATOM 605 C C . HIS A 1 81 ? -15.496 1.425 41.764 1.00 93.62 81 HIS A C 1
ATOM 607 O O . HIS A 1 81 ? -14.853 1.010 42.718 1.00 93.62 81 HIS A O 1
ATOM 613 N N . CYS A 1 82 ? -16.458 2.344 41.883 1.00 93.69 82 CYS A N 1
ATOM 614 C CA . CYS A 1 82 ? -16.811 2.978 43.157 1.00 93.69 82 CYS A CA 1
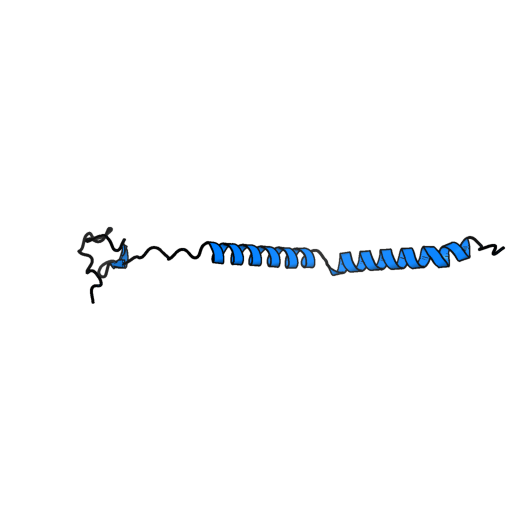ATOM 615 C C . CYS A 1 82 ? -18.168 2.529 43.717 1.00 93.69 82 CYS A C 1
ATOM 617 O O . CYS A 1 82 ? -18.597 3.053 44.738 1.00 93.69 82 CYS A O 1
ATOM 619 N N . GLU A 1 83 ? -18.852 1.591 43.051 1.00 93.19 83 GLU A N 1
ATOM 620 C CA . GLU A 1 83 ? -20.105 0.954 43.498 1.00 93.19 83 GLU A CA 1
ATOM 621 C C . GLU A 1 83 ? -21.311 1.884 43.716 1.00 93.19 83 GLU A C 1
ATOM 623 O O . GLU A 1 83 ? -22.378 1.418 44.133 1.00 93.19 83 GLU A O 1
ATOM 628 N N . VAL A 1 84 ? -21.181 3.173 43.395 1.00 91.94 84 VAL A N 1
ATOM 629 C CA . VAL A 1 84 ? -22.285 4.141 43.430 1.00 91.94 84 VAL A CA 1
ATOM 630 C C . VAL A 1 84 ? -23.324 3.826 42.345 1.00 91.94 84 VAL A C 1
ATOM 632 O O . VAL A 1 84 ? -22.959 3.247 41.314 1.00 91.94 84 VAL A O 1
ATOM 635 N N . PRO A 1 85 ? -24.606 4.179 42.549 1.00 90.62 85 PRO A N 1
ATOM 636 C CA . PRO A 1 85 ? -25.637 4.028 41.527 1.00 90.62 85 PRO A CA 1
ATOM 637 C C . PRO A 1 85 ? -25.276 4.771 40.238 1.00 90.62 85 PRO A C 1
ATOM 639 O O . PRO A 1 85 ? -24.775 5.893 40.286 1.00 90.62 85 PRO A O 1
ATOM 642 N N . LEU A 1 86 ? -25.521 4.140 39.092 1.00 85.94 86 LEU A N 1
ATOM 643 C CA . LEU A 1 86 ? -25.444 4.798 37.793 1.00 85.94 86 LEU A CA 1
ATOM 644 C C . LEU A 1 86 ? -26.822 5.400 37.519 1.00 85.94 86 LEU A C 1
ATOM 646 O O . LEU A 1 86 ? -27.794 4.668 37.360 1.00 85.94 86 LEU A O 1
ATOM 650 N N . GLU A 1 87 ? -26.927 6.727 37.525 1.00 72.81 87 GLU A N 1
ATOM 651 C CA . GLU A 1 87 ? -28.160 7.407 37.129 1.00 72.81 87 GLU A CA 1
ATOM 652 C C . GLU A 1 87 ? -28.381 7.130 35.639 1.00 72.81 87 GLU A C 1
ATOM 654 O O . GLU A 1 87 ? -27.664 7.638 34.775 1.00 72.81 87 GLU A O 1
ATOM 659 N N . SER A 1 88 ? -29.319 6.227 35.343 1.00 58.88 88 SER A N 1
ATOM 660 C CA . SER A 1 88 ? -29.700 5.875 33.982 1.00 58.88 88 SER A CA 1
ATOM 661 C C . SER A 1 88 ? -30.143 7.143 33.261 1.00 58.88 88 SER A C 1
ATOM 663 O O . SER A 1 88 ? -31.073 7.807 33.717 1.00 58.88 88 SER A O 1
ATOM 665 N N . ALA A 1 89 ? -29.498 7.464 32.141 1.00 48.56 89 ALA A N 1
ATOM 666 C CA . ALA A 1 89 ? -29.973 8.469 31.202 1.00 48.56 89 ALA A CA 1
ATOM 667 C C . ALA A 1 89 ? -31.346 8.031 30.653 1.00 48.56 89 ALA A C 1
ATOM 669 O O . ALA A 1 89 ? -31.429 7.329 29.648 1.00 48.56 89 ALA A O 1
ATOM 670 N N . ALA A 1 90 ? -32.408 8.383 31.371 1.00 40.56 90 ALA A N 1
ATOM 671 C CA . ALA A 1 90 ? -33.798 8.252 30.976 1.00 40.56 90 ALA A CA 1
ATOM 672 C C . ALA A 1 90 ? -34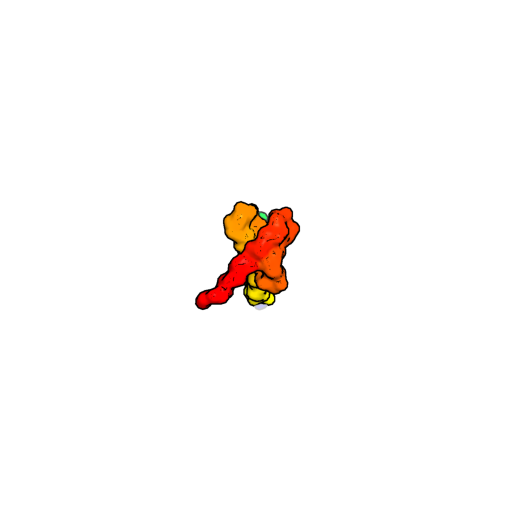.425 9.647 31.059 1.00 40.56 90 ALA A C 1
ATOM 674 O O . ALA A 1 90 ? -35.017 9.997 32.074 1.00 40.56 90 ALA A O 1
ATOM 675 N N . ASP A 1 91 ? -34.225 10.426 29.997 1.00 39.00 91 ASP A N 1
ATOM 676 C CA . ASP A 1 91 ? -35.120 11.492 29.537 1.00 39.00 91 ASP A CA 1
ATOM 677 C C . ASP A 1 91 ? -35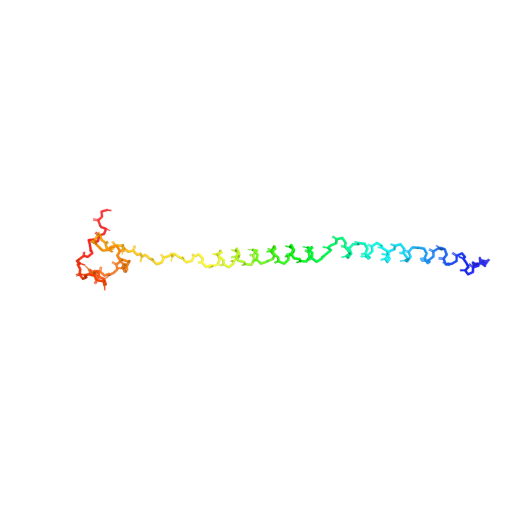.042 11.561 28.003 1.00 39.00 91 ASP A C 1
ATOM 679 O O . ASP A 1 91 ? -33.906 11.565 27.466 1.00 39.00 91 ASP A O 1
#

Organism: NCBI:txid2950540

Radius of gyration: 34.17 Å; chains: 1; bounding box: 61×22×97 Å